Protein AF-A0AAD5FVJ9-F1 (afdb_monomer_lite)

InterPro domains:
  IPR004274 FCP1 homology domain [PF03031] (1-125)
  IPR004274 FCP1 homology domain [PS50969] (1-119)
  IPR004274 FCP1 homology domain [SM00577] (1-107)
  IPR011948 Dullard phosphatase domain, eukaryotic [TIGR02251] (1-127)
  IPR023214 HAD superfamily [G3DSA:3.40.50.1000] (1-135)
  IPR036412 HAD-like superfamily [SSF56784] (2-129)
  IPR050365 Mitochondrial import inner membrane translocase subunit TIM50 [PTHR12210] (1-129)

Foldseek 3Di:
DDDDDDAPCLQVLLVLCLVQDQAAAAELADCVPVVVVCVVRCPPPSHPYYHYNVCFDCDPNDGENPPVVVPDDLQLAADEDQDCRNHVVPNLRYDHFHDDDDDNPDCRSVVCSVVVVQSSPDPGSSVSVVVVPDD

pLDDT: mean 95.4, std 6.21, range [56.38, 98.75]

Structure (mmCIF, N/CA/C/O backbone):
data_AF-A0AAD5FVJ9-F1
#
_entry.id   AF-A0AAD5FVJ9-F1
#
loop_
_atom_site.group_PDB
_atom_site.id
_atom_site.type_symbol
_atom_site.label_atom_id
_atom_site.label_alt_id
_atom_site.label_comp_id
_atom_site.label_asym_id
_atom_site.label_entity_id
_atom_site.label_seq_id
_atom_site.pdbx_PDB_ins_code
_atom_site.Cartn_x
_atom_site.Cartn_y
_atom_site.Cartn_z
_atom_site.occupancy
_atom_site.B_iso_or_equiv
_atom_site.auth_seq_id
_atom_site.auth_comp_id
_atom_site.auth_asym_id
_atom_site.auth_atom_id
_atom_site.pdbx_PDB_model_num
ATOM 1 N N . GLN A 1 1 ? 17.032 -9.750 -19.272 1.00 56.38 1 GLN A N 1
ATOM 2 C CA . GLN A 1 1 ? 17.085 -10.275 -17.894 1.00 56.38 1 GLN A CA 1
ATOM 3 C C . GLN A 1 1 ? 16.809 -9.099 -16.970 1.00 56.38 1 GLN A C 1
ATOM 5 O O . GLN A 1 1 ? 17.408 -8.054 -17.184 1.00 56.38 1 GLN A O 1
ATOM 10 N N . VAL A 1 2 ? 15.832 -9.211 -16.072 1.00 65.88 2 VAL A N 1
ATOM 11 C CA . VAL A 1 2 ? 15.501 -8.157 -15.100 1.00 65.88 2 VAL A CA 1
ATOM 12 C C . VAL A 1 2 ? 16.187 -8.527 -13.792 1.00 65.88 2 VAL A C 1
ATOM 14 O O . VAL A 1 2 ? 16.085 -9.675 -13.366 1.00 65.88 2 VAL A O 1
ATOM 17 N N . TYR A 1 3 ? 16.892 -7.577 -13.186 1.00 79.62 3 TYR A N 1
ATOM 18 C CA . TYR A 1 3 ? 17.449 -7.724 -11.846 1.00 79.62 3 TYR A CA 1
ATOM 19 C C . TYR A 1 3 ? 16.514 -7.024 -10.866 1.00 79.62 3 TYR A C 1
ATOM 21 O O . TYR A 1 3 ? 16.132 -5.878 -11.095 1.00 79.62 3 TYR A O 1
ATOM 29 N N . VAL A 1 4 ? 16.118 -7.730 -9.811 1.00 86.62 4 VAL A N 1
ATOM 30 C CA . VAL A 1 4 ? 15.231 -7.214 -8.765 1.00 86.62 4 VAL A CA 1
ATOM 31 C C . VAL A 1 4 ? 15.975 -7.308 -7.448 1.00 86.62 4 VAL A C 1
ATOM 33 O O . VAL A 1 4 ? 16.473 -8.377 -7.098 1.00 86.62 4 VAL A O 1
ATOM 36 N N . LEU A 1 5 ? 16.046 -6.191 -6.730 1.00 92.38 5 LEU A N 1
ATOM 37 C CA . LEU A 1 5 ? 16.544 -6.155 -5.364 1.00 92.38 5 LEU A CA 1
ATOM 38 C C . LEU A 1 5 ? 15.352 -6.138 -4.407 1.00 92.38 5 LEU A C 1
ATOM 40 O O . LEU A 1 5 ? 14.342 -5.482 -4.665 1.00 92.38 5 LEU A O 1
ATOM 44 N N . LYS A 1 6 ? 15.465 -6.883 -3.308 1.00 94.75 6 LYS A N 1
ATOM 45 C CA . LYS A 1 6 ? 14.484 -6.863 -2.223 1.00 94.75 6 LYS A CA 1
ATOM 46 C C . LYS A 1 6 ? 14.911 -5.803 -1.220 1.00 94.75 6 LYS A C 1
ATOM 48 O O . LYS A 1 6 ? 16.050 -5.847 -0.760 1.00 94.75 6 LYS A O 1
ATOM 53 N N . ARG A 1 7 ? 14.000 -4.895 -0.866 1.00 97.69 7 ARG A N 1
ATOM 54 C CA . ARG A 1 7 ? 14.217 -3.972 0.252 1.00 97.69 7 ARG A CA 1
ATOM 55 C C . ARG A 1 7 ? 14.475 -4.790 1.524 1.00 97.69 7 ARG A C 1
ATOM 57 O O . ARG A 1 7 ? 13.774 -5.794 1.717 1.00 97.69 7 ARG A O 1
ATOM 64 N N . PRO A 1 8 ? 15.452 -4.418 2.368 1.00 98.19 8 PRO A N 1
ATOM 65 C CA . PRO A 1 8 ? 15.684 -5.120 3.621 1.00 98.19 8 PRO A CA 1
ATOM 66 C C . PRO A 1 8 ? 14.390 -5.270 4.432 1.00 98.19 8 PRO A C 1
ATOM 68 O O . PRO A 1 8 ? 13.496 -4.426 4.389 1.00 98.19 8 PRO A O 1
ATOM 71 N N . HIS A 1 9 ? 14.273 -6.396 5.136 1.00 97.44 9 HIS A N 1
ATOM 72 C CA . HIS A 1 9 ? 13.134 -6.737 5.999 1.00 97.44 9 HIS A CA 1
ATOM 73 C C . HIS A 1 9 ? 11.773 -6.941 5.312 1.00 97.44 9 HIS A C 1
ATOM 75 O O . HIS A 1 9 ? 10.790 -7.203 6.004 1.00 97.44 9 HIS A O 1
ATOM 81 N N . VAL A 1 10 ? 11.690 -6.909 3.975 1.00 97.12 10 VAL A N 1
ATOM 82 C CA . VAL A 1 10 ? 10.407 -7.046 3.260 1.00 97.12 10 VAL A CA 1
ATOM 83 C C . VAL A 1 10 ? 9.666 -8.354 3.560 1.00 97.12 10 VAL A C 1
ATOM 85 O O . VAL A 1 10 ? 8.445 -8.342 3.661 1.00 97.12 10 VAL A O 1
ATOM 88 N N . ASP A 1 11 ? 10.378 -9.465 3.761 1.00 95.88 11 ASP A N 1
ATOM 89 C CA . ASP A 1 11 ? 9.751 -10.761 4.062 1.00 95.88 11 ASP A CA 1
ATOM 90 C C . ASP A 1 11 ? 9.064 -10.754 5.430 1.00 95.88 11 ASP A C 1
ATOM 92 O O . ASP A 1 11 ? 7.899 -11.130 5.553 1.00 95.88 11 ASP A O 1
ATOM 96 N N . GLN A 1 12 ? 9.774 -10.258 6.447 1.00 96.44 12 GLN A N 1
ATOM 97 C CA . GLN A 1 12 ? 9.235 -10.085 7.794 1.00 96.44 12 GLN A CA 1
ATOM 98 C C . GLN A 1 12 ? 8.065 -9.098 7.789 1.00 96.44 12 GLN A C 1
ATOM 100 O O . GLN A 1 12 ? 7.044 -9.349 8.428 1.00 96.44 12 GLN A O 1
ATOM 105 N N . PHE A 1 13 ? 8.201 -7.995 7.047 1.00 97.88 13 PHE A N 1
ATOM 106 C CA . PHE A 1 13 ? 7.151 -6.997 6.907 1.00 97.88 13 PHE A CA 1
ATOM 107 C C . PHE A 1 13 ? 5.882 -7.608 6.307 1.00 97.88 13 PHE A C 1
ATOM 109 O O . PHE A 1 13 ? 4.819 -7.525 6.913 1.00 97.88 13 PHE A O 1
ATOM 116 N N . LEU A 1 14 ? 5.987 -8.282 5.158 1.00 97.69 14 LEU A N 1
ATOM 117 C CA . LEU A 1 14 ? 4.837 -8.894 4.491 1.00 97.69 14 LEU A CA 1
ATOM 118 C C . LEU A 1 14 ? 4.176 -9.971 5.349 1.00 97.69 14 LEU A C 1
ATOM 120 O O . LEU A 1 14 ? 2.951 -9.982 5.451 1.00 97.69 14 LEU A O 1
ATOM 124 N N . GLN A 1 15 ? 4.959 -10.837 5.998 1.00 96.38 15 GLN A N 1
ATOM 125 C CA . GLN A 1 15 ? 4.409 -11.852 6.893 1.00 96.38 15 GLN A CA 1
ATOM 126 C C . GLN A 1 15 ? 3.569 -11.209 8.001 1.00 96.38 15 GLN A C 1
ATOM 128 O O . GLN A 1 15 ? 2.419 -11.595 8.201 1.00 96.38 15 GLN A O 1
ATOM 133 N N . ARG A 1 16 ? 4.112 -10.185 8.670 1.00 97.69 16 ARG A N 1
ATOM 134 C CA . ARG A 1 16 ? 3.418 -9.496 9.759 1.00 97.69 16 ARG A CA 1
ATOM 135 C C . ARG A 1 16 ? 2.172 -8.758 9.266 1.00 97.69 16 ARG A C 1
ATOM 137 O O . ARG A 1 16 ? 1.120 -8.843 9.891 1.00 97.69 16 ARG A O 1
ATOM 144 N N . MET A 1 17 ? 2.254 -8.094 8.114 1.00 98.19 17 MET A N 1
ATOM 145 C CA . MET A 1 17 ? 1.108 -7.426 7.489 1.00 98.19 17 MET A CA 1
ATOM 146 C C . MET A 1 17 ? -0.012 -8.411 7.127 1.00 98.19 17 MET A C 1
ATOM 148 O O . MET A 1 17 ? -1.183 -8.108 7.349 1.00 98.19 17 MET A O 1
ATOM 152 N N . GLY A 1 18 ? 0.329 -9.606 6.636 1.00 97.56 18 GLY A N 1
ATOM 153 C CA . GLY A 1 18 ? -0.637 -10.650 6.284 1.00 97.56 18 GLY A CA 1
ATOM 154 C C . GLY A 1 18 ? -1.408 -11.239 7.469 1.00 97.56 18 GLY A C 1
ATOM 155 O O . GLY A 1 18 ? -2.497 -11.777 7.277 1.00 97.56 18 GLY A O 1
ATOM 156 N N . GLU A 1 19 ? -0.880 -11.121 8.689 1.00 97.25 19 GLU A N 1
ATOM 157 C CA . GLU A 1 19 ? -1.574 -11.524 9.921 1.00 97.25 19 GLU A CA 1
ATOM 158 C C . GLU A 1 19 ? -2.625 -10.497 10.366 1.00 97.25 19 GLU A C 1
ATOM 160 O O . GLU A 1 19 ? -3.594 -10.857 11.033 1.00 97.25 19 GLU A O 1
ATOM 165 N N . MET A 1 20 ? -2.428 -9.224 10.013 1.00 97.88 20 MET A N 1
ATOM 166 C CA . MET A 1 20 ? -3.208 -8.098 10.535 1.00 97.88 20 MET A CA 1
ATOM 167 C C . MET A 1 20 ? -4.196 -7.519 9.519 1.00 97.88 20 MET A C 1
ATOM 169 O O . MET A 1 20 ? -5.228 -6.974 9.908 1.00 97.88 20 MET A O 1
ATOM 173 N N . PHE A 1 21 ? -3.897 -7.625 8.222 1.00 98.44 21 PHE A N 1
ATOM 174 C CA . PHE A 1 21 ? -4.626 -6.926 7.167 1.00 98.44 21 PHE A CA 1
ATOM 175 C C . PHE A 1 21 ? -5.021 -7.837 6.005 1.00 98.44 21 PHE A C 1
ATOM 177 O O . PHE A 1 21 ? -4.326 -8.786 5.638 1.00 98.44 21 PHE A O 1
ATOM 184 N N . GLU A 1 22 ? -6.108 -7.465 5.328 1.00 98.12 22 GLU A N 1
ATOM 185 C CA . GLU A 1 22 ? -6.351 -7.888 3.950 1.00 98.12 22 GLU A CA 1
ATOM 186 C C . GLU A 1 22 ? -5.361 -7.160 3.024 1.00 98.12 22 GLU A C 1
ATOM 188 O O . GLU A 1 22 ? -5.600 -6.033 2.592 1.00 98.12 22 GLU A O 1
ATOM 193 N N . CYS A 1 23 ? -4.221 -7.787 2.730 1.00 98.38 23 CYS A N 1
ATOM 194 C CA . CYS A 1 23 ? -3.190 -7.169 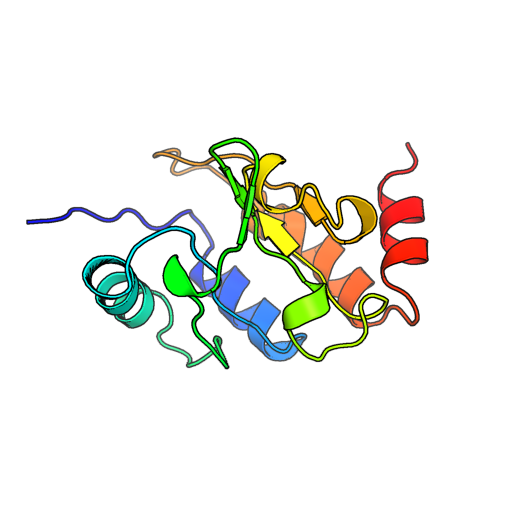1.899 1.00 98.38 23 CYS A CA 1
ATOM 195 C C . CYS A 1 23 ? -3.541 -7.240 0.405 1.00 98.38 23 CYS A C 1
ATOM 197 O O . CYS A 1 23 ? -3.817 -8.315 -0.134 1.00 98.38 23 CYS A O 1
ATOM 199 N N . VAL A 1 24 ? -3.457 -6.102 -0.289 1.00 98.50 24 VAL A N 1
ATOM 200 C CA . VAL A 1 24 ? -3.634 -5.992 -1.744 1.00 98.50 24 VAL A CA 1
ATOM 201 C C . VAL A 1 24 ? -2.379 -5.381 -2.351 1.00 98.50 24 VAL A C 1
ATOM 203 O O . VAL A 1 24 ? -1.973 -4.280 -1.979 1.00 98.50 24 VAL A O 1
ATOM 206 N N . LEU A 1 25 ? -1.774 -6.072 -3.316 1.00 98.38 25 LEU A N 1
ATOM 207 C CA . LEU A 1 25 ? -0.723 -5.471 -4.127 1.00 98.38 25 LEU A CA 1
ATOM 208 C C . LEU A 1 25 ? -1.381 -4.540 -5.141 1.00 98.38 25 LEU A C 1
ATOM 210 O O . LEU A 1 25 ? -2.148 -5.005 -5.978 1.00 98.38 25 LEU A O 1
ATOM 214 N N . PHE A 1 26 ? -1.042 -3.254 -5.125 1.00 98.50 26 PHE A N 1
ATOM 215 C CA . PHE A 1 26 ? -1.518 -2.303 -6.127 1.00 98.50 26 PHE A CA 1
ATOM 216 C C . PHE A 1 26 ? -0.330 -1.566 -6.744 1.00 98.50 26 PHE A C 1
ATOM 218 O O . PHE A 1 26 ? 0.338 -0.789 -6.068 1.00 98.50 26 PHE A O 1
ATOM 225 N N . THR A 1 27 ? -0.046 -1.789 -8.028 1.00 97.81 27 THR A N 1
ATOM 226 C CA . THR A 1 27 ? 1.079 -1.173 -8.749 1.00 97.81 27 THR A CA 1
ATOM 227 C C . THR A 1 27 ? 0.631 -0.474 -10.033 1.00 97.81 27 THR A C 1
ATOM 229 O O . THR A 1 27 ? -0.227 -0.971 -10.749 1.00 97.81 27 THR A O 1
ATOM 232 N N . ALA A 1 28 ? 1.262 0.655 -10.377 1.00 96.69 28 ALA A N 1
ATOM 233 C CA . ALA A 1 28 ? 1.076 1.326 -11.673 1.00 96.69 28 ALA A CA 1
ATOM 234 C C . ALA A 1 28 ? 1.865 0.648 -12.819 1.00 96.69 28 ALA A C 1
ATOM 236 O O . ALA A 1 28 ? 1.920 1.142 -13.953 1.00 96.69 28 ALA A O 1
ATOM 237 N N . SER A 1 29 ? 2.529 -0.474 -12.536 1.00 95.81 29 SER A N 1
ATOM 238 C CA . SER A 1 29 ? 3.213 -1.303 -13.530 1.00 95.81 29 SER A CA 1
ATOM 239 C C . SER A 1 29 ? 2.249 -2.269 -14.218 1.00 95.81 29 SER A C 1
ATOM 241 O O . SER A 1 29 ? 1.160 -2.547 -13.727 1.00 95.81 29 SER A O 1
ATOM 243 N N . LEU A 1 30 ? 2.659 -2.782 -15.378 1.00 95.56 30 LEU A N 1
ATOM 244 C CA . LEU A 1 30 ? 1.897 -3.790 -16.116 1.00 95.56 30 LEU A CA 1
ATOM 245 C C . LEU A 1 30 ? 2.047 -5.168 -15.456 1.00 95.56 30 LEU A C 1
ATOM 247 O O . LEU A 1 30 ? 3.157 -5.531 -15.053 1.00 95.56 30 LEU A O 1
ATOM 251 N N . ALA A 1 31 ? 0.973 -5.963 -15.461 1.00 94.62 31 ALA A N 1
ATOM 252 C CA . ALA A 1 31 ? 0.941 -7.322 -14.906 1.00 94.62 31 ALA A CA 1
ATOM 253 C C . ALA A 1 31 ? 2.106 -8.198 -15.397 1.00 94.62 31 ALA A C 1
ATOM 255 O O . ALA A 1 31 ? 2.827 -8.786 -14.601 1.00 94.62 31 ALA A O 1
ATOM 256 N N . LYS A 1 32 ? 2.404 -8.154 -16.706 1.00 92.44 32 LYS A N 1
ATOM 257 C CA . LYS A 1 32 ? 3.493 -8.924 -17.345 1.00 92.44 32 LYS A CA 1
ATOM 258 C C . LYS A 1 32 ? 4.877 -8.763 -16.698 1.00 92.44 32 LYS A C 1
ATOM 260 O O . LYS A 1 32 ? 5.745 -9.602 -16.906 1.00 92.44 32 LYS A O 1
ATOM 265 N N . TYR A 1 33 ? 5.107 -7.642 -16.015 1.00 90.19 33 TYR A N 1
ATOM 266 C CA . TYR A 1 33 ? 6.337 -7.373 -15.278 1.00 90.19 33 TYR A CA 1
ATOM 267 C C . TYR A 1 33 ? 6.159 -7.649 -13.786 1.00 90.19 33 TYR A C 1
ATOM 269 O O . TYR A 1 33 ? 7.035 -8.241 -13.169 1.00 90.19 33 TYR A O 1
ATOM 277 N N . ALA A 1 34 ? 5.041 -7.203 -13.213 1.00 92.38 34 ALA A N 1
ATOM 278 C CA . ALA A 1 34 ? 4.818 -7.254 -11.778 1.00 92.38 34 ALA A CA 1
ATOM 279 C C . ALA A 1 34 ? 4.528 -8.672 -11.266 1.00 92.38 34 ALA A C 1
ATOM 281 O O . ALA A 1 34 ? 5.057 -9.027 -10.222 1.00 92.38 34 ALA A O 1
ATOM 282 N N . ASP A 1 35 ? 3.776 -9.495 -12.004 1.00 92.31 35 ASP A N 1
ATOM 283 C CA . ASP A 1 35 ? 3.402 -10.845 -11.560 1.00 92.31 35 ASP A CA 1
ATOM 284 C C . ASP A 1 35 ? 4.613 -11.727 -11.225 1.00 92.31 35 ASP A C 1
ATOM 286 O O . ASP A 1 35 ? 4.687 -12.192 -10.087 1.00 92.31 35 ASP A O 1
ATOM 290 N N . PRO A 1 36 ? 5.621 -11.888 -12.112 1.00 92.19 36 PRO A N 1
ATOM 291 C CA . PRO A 1 36 ? 6.802 -12.686 -11.782 1.00 92.19 36 PRO A CA 1
ATOM 292 C C . PRO A 1 36 ? 7.572 -12.157 -10.567 1.00 92.19 36 PRO A C 1
ATOM 294 O O . PRO A 1 36 ? 8.160 -12.931 -9.818 1.00 92.19 36 PRO A O 1
ATOM 297 N N . VAL A 1 37 ? 7.591 -10.836 -10.366 1.00 92.88 37 VAL A N 1
ATOM 298 C CA . VAL A 1 37 ? 8.258 -10.218 -9.213 1.00 92.88 37 VAL A CA 1
ATOM 299 C C . VAL A 1 37 ? 7.494 -10.526 -7.932 1.00 92.88 37 VAL A C 1
ATOM 301 O O . VAL A 1 37 ? 8.100 -10.886 -6.925 1.00 92.88 37 VAL A O 1
ATOM 304 N N . THR A 1 38 ? 6.168 -10.420 -7.969 1.00 92.56 38 THR A N 1
ATOM 305 C CA . THR A 1 38 ? 5.305 -10.743 -6.836 1.00 92.56 38 THR A CA 1
ATOM 306 C C . THR A 1 38 ? 5.365 -12.220 -6.484 1.00 92.56 38 THR A C 1
ATOM 308 O O . THR A 1 38 ? 5.433 -12.528 -5.303 1.00 92.56 38 THR A O 1
ATOM 311 N N . ASP A 1 39 ? 5.419 -13.124 -7.462 1.00 92.12 39 ASP A N 1
ATOM 312 C CA . ASP A 1 39 ? 5.542 -14.568 -7.214 1.00 92.12 39 ASP A CA 1
ATOM 313 C C . ASP A 1 39 ? 6.862 -14.933 -6.518 1.00 92.12 39 ASP A C 1
ATOM 315 O O . ASP A 1 39 ? 6.919 -15.875 -5.731 1.00 92.12 39 ASP A O 1
ATOM 319 N N . LEU A 1 40 ? 7.935 -14.181 -6.784 1.00 91.06 40 LEU A N 1
ATOM 320 C CA . LEU A 1 40 ? 9.218 -14.342 -6.095 1.00 91.06 40 LEU A CA 1
ATOM 321 C C . LEU A 1 40 ? 9.219 -13.697 -4.702 1.00 91.06 40 LEU A C 1
ATOM 323 O O . LEU A 1 40 ? 9.918 -14.175 -3.807 1.00 91.06 40 LEU A O 1
ATOM 327 N N . LEU A 1 41 ? 8.458 -12.620 -4.519 1.00 92.44 41 LEU A N 1
ATOM 328 C CA . LEU A 1 41 ? 8.393 -11.867 -3.271 1.00 92.44 41 LEU A CA 1
ATOM 329 C C . LEU A 1 41 ? 7.451 -12.508 -2.241 1.00 92.44 41 LEU A C 1
ATOM 331 O O . LEU A 1 41 ? 7.839 -12.697 -1.094 1.00 92.44 41 LEU A O 1
ATOM 335 N N . ASP A 1 42 ? 6.226 -12.836 -2.641 1.00 93.38 42 ASP A N 1
ATOM 336 C CA . ASP A 1 42 ? 5.157 -13.300 -1.758 1.00 93.38 42 ASP A CA 1
ATOM 337 C C . ASP A 1 42 ? 5.106 -14.830 -1.680 1.00 93.38 42 ASP A C 1
ATOM 339 O O . ASP A 1 42 ? 4.227 -15.487 -2.238 1.00 93.38 42 ASP A O 1
ATOM 343 N N . GLN A 1 43 ? 6.067 -15.407 -0.959 1.00 88.00 43 GLN A N 1
ATOM 344 C CA . GLN A 1 43 ? 6.142 -16.859 -0.754 1.00 88.00 43 GLN A CA 1
ATOM 345 C C . GLN A 1 43 ? 5.089 -17.396 0.230 1.00 88.00 43 GLN A C 1
ATOM 347 O O . GLN A 1 43 ? 4.869 -18.604 0.300 1.00 88.00 43 GLN A O 1
ATOM 352 N N . CYS A 1 44 ? 4.438 -16.513 0.993 1.00 88.94 44 CYS A N 1
ATOM 353 C CA . CYS A 1 44 ? 3.491 -16.883 2.047 1.00 88.94 44 CYS A CA 1
ATOM 354 C C . CYS A 1 44 ? 2.022 -16.667 1.647 1.00 88.94 44 CYS A C 1
ATOM 356 O O . CYS A 1 44 ? 1.130 -16.968 2.440 1.00 88.94 44 CYS A O 1
ATOM 358 N N . GLY A 1 45 ? 1.752 -16.165 0.437 1.00 93.94 45 GLY A N 1
ATOM 359 C CA . GLY A 1 45 ? 0.392 -15.898 -0.038 1.00 93.94 45 GLY A CA 1
ATOM 360 C C . GLY A 1 45 ? -0.302 -14.774 0.735 1.00 93.94 45 GLY A C 1
ATOM 361 O O . GLY A 1 45 ? -1.499 -14.861 1.021 1.00 93.94 45 GLY A O 1
ATOM 362 N N . VAL A 1 46 ? 0.458 -13.744 1.106 1.00 97.19 46 VAL A N 1
ATOM 363 C CA . VAL A 1 46 ? 0.006 -12.559 1.842 1.00 97.19 46 VAL A CA 1
ATOM 364 C C . VAL A 1 46 ? -0.993 -11.750 1.015 1.00 97.19 46 VAL A C 1
ATOM 366 O O . VAL A 1 46 ? -2.019 -11.311 1.541 1.00 97.19 46 VAL A O 1
ATOM 369 N N . PHE A 1 47 ? -0.733 -11.550 -0.280 1.00 97.94 47 PHE A N 1
ATOM 370 C CA . PHE A 1 47 ? -1.591 -10.724 -1.125 1.00 97.94 47 PHE A CA 1
ATOM 371 C C . PHE A 1 47 ? -2.866 -11.466 -1.544 1.00 97.94 47 PHE A C 1
ATOM 373 O O . PHE A 1 47 ? -2.831 -12.450 -2.282 1.00 97.94 47 PHE A O 1
ATOM 380 N N . ARG A 1 48 ? -4.026 -10.942 -1.133 1.00 97.12 48 ARG A N 1
ATOM 381 C CA . ARG A 1 48 ? -5.359 -11.470 -1.483 1.00 97.12 48 ARG A CA 1
ATOM 382 C C . ARG A 1 48 ? -5.801 -11.097 -2.891 1.00 97.12 48 ARG A C 1
ATOM 384 O O . ARG A 1 48 ? -6.584 -11.819 -3.504 1.00 97.12 48 ARG A O 1
ATOM 391 N N . ALA A 1 49 ? -5.302 -9.975 -3.395 1.00 97.44 49 ALA A N 1
ATOM 392 C CA . ALA A 1 49 ? -5.544 -9.504 -4.746 1.00 97.44 49 ALA A CA 1
ATOM 393 C C . ALA A 1 49 ? -4.319 -8.754 -5.277 1.00 97.44 49 ALA A C 1
ATOM 395 O O . ALA A 1 49 ? -3.516 -8.210 -4.512 1.00 97.44 49 ALA A O 1
ATOM 396 N N . ARG A 1 50 ? -4.203 -8.718 -6.606 1.00 97.88 50 ARG A N 1
ATOM 397 C CA . ARG A 1 50 ? -3.187 -7.958 -7.336 1.00 97.88 50 ARG A CA 1
ATOM 398 C C . ARG A 1 50 ? -3.887 -7.025 -8.317 1.00 97.88 50 ARG A C 1
ATOM 400 O O . ARG A 1 50 ? -4.689 -7.470 -9.134 1.00 97.88 50 ARG A O 1
ATOM 407 N N . LEU A 1 51 ? -3.595 -5.738 -8.206 1.00 98.31 51 LEU A N 1
ATOM 408 C CA . LEU A 1 51 ? -4.118 -4.662 -9.033 1.00 98.31 51 LEU A CA 1
ATOM 409 C C . LEU A 1 51 ? -2.949 -4.008 -9.764 1.00 98.31 51 LEU A C 1
ATOM 411 O O . LEU A 1 51 ? -1.915 -3.688 -9.170 1.00 98.31 51 LEU A O 1
ATOM 415 N N . PHE A 1 52 ? -3.118 -3.816 -11.064 1.00 98.00 52 PHE A N 1
ATOM 416 C CA . PHE A 1 52 ? -2.067 -3.329 -11.953 1.00 98.00 52 PHE A CA 1
ATOM 417 C C . PHE A 1 52 ? -2.459 -1.978 -12.548 1.00 98.00 52 PHE A C 1
ATOM 419 O O . PHE A 1 52 ? -3.456 -1.371 -12.154 1.00 98.00 52 PHE A O 1
ATOM 426 N N . ARG A 1 53 ? -1.674 -1.500 -13.515 1.00 97.50 53 ARG A N 1
ATOM 427 C CA . ARG A 1 53 ? -1.898 -0.221 -14.200 1.00 97.50 53 ARG A CA 1
ATOM 428 C C . ARG A 1 53 ? -3.332 -0.031 -14.685 1.00 97.50 53 ARG A C 1
ATOM 430 O O . ARG A 1 53 ? -3.850 1.076 -14.608 1.00 97.50 53 ARG A O 1
ATOM 437 N N . GLU A 1 54 ? -3.948 -1.084 -15.203 1.00 96.25 54 GLU A N 1
ATOM 438 C CA . GLU A 1 54 ? -5.305 -1.067 -15.747 1.00 96.25 54 GLU A CA 1
ATOM 439 C C . GLU A 1 54 ? -6.362 -0.776 -14.668 1.00 96.25 54 GLU A C 1
ATOM 441 O O . GLU A 1 54 ? -7.451 -0.311 -14.990 1.00 96.25 54 GLU A O 1
ATOM 446 N N . SER A 1 55 ? -6.033 -1.011 -13.394 1.00 97.94 55 SER A N 1
ATOM 447 C CA . SER A 1 55 ? -6.861 -0.669 -12.234 1.00 97.94 55 SER A CA 1
ATOM 448 C C . SER A 1 55 ? -6.661 0.775 -11.755 1.00 97.94 55 SER A C 1
ATOM 450 O O . SER A 1 55 ? -7.422 1.242 -10.911 1.00 97.94 55 SER A O 1
ATOM 452 N N . CYS A 1 56 ? -5.640 1.490 -12.239 1.00 97.88 56 CYS A N 1
ATOM 453 C CA . CYS A 1 56 ? -5.413 2.890 -11.887 1.00 97.88 56 CYS A CA 1
ATOM 454 C C . CYS A 1 56 ? -6.325 3.829 -12.690 1.00 97.88 56 CYS A C 1
ATOM 456 O O . CYS A 1 56 ? -6.598 3.612 -13.870 1.00 97.88 56 CYS A O 1
ATOM 458 N N . VAL A 1 57 ? -6.696 4.954 -12.082 1.00 97.94 57 VAL A N 1
ATOM 459 C CA . VAL A 1 57 ? -7.328 6.082 -12.770 1.00 97.94 57 VAL A CA 1
ATOM 460 C C . VAL A 1 57 ? -6.234 6.971 -13.354 1.00 97.94 57 VAL A C 1
ATOM 462 O O . VAL A 1 57 ? -5.355 7.440 -12.632 1.00 97.94 57 VAL A O 1
ATOM 465 N N . PHE A 1 58 ? -6.269 7.226 -14.662 1.00 97.06 58 PHE A N 1
ATOM 466 C CA . PHE A 1 58 ? -5.335 8.162 -15.288 1.00 97.06 58 PHE A CA 1
ATOM 467 C C . PHE A 1 58 ? -5.832 9.602 -15.106 1.00 97.06 58 PHE A C 1
ATOM 469 O O . PHE A 1 58 ? -6.800 10.019 -15.741 1.00 97.06 58 PHE A O 1
ATOM 476 N N . HIS A 1 59 ? -5.178 10.360 -14.225 1.00 95.88 59 HIS A N 1
ATOM 477 C CA . HIS A 1 59 ? -5.596 11.700 -13.813 1.00 95.88 59 HIS A CA 1
ATOM 478 C C . HIS A 1 59 ? -4.417 12.678 -13.875 1.00 95.88 59 HIS A C 1
ATOM 480 O O . HIS A 1 59 ? -3.373 12.441 -13.273 1.00 95.88 59 HIS A O 1
ATOM 486 N N . HIS A 1 60 ? -4.567 13.763 -14.644 1.00 94.19 60 HIS A N 1
ATOM 487 C CA . HIS A 1 60 ? -3.534 14.791 -14.868 1.00 94.19 60 HIS A CA 1
ATOM 488 C C . HIS A 1 60 ? -2.130 14.245 -15.201 1.00 94.19 60 HIS A C 1
ATOM 490 O O . HIS A 1 60 ? -1.121 14.785 -14.762 1.00 94.19 60 HIS A O 1
ATOM 496 N N . GLY A 1 61 ? -2.055 13.180 -16.004 1.00 94.25 61 GLY A N 1
ATOM 497 C CA . GLY A 1 61 ? -0.780 12.577 -16.408 1.00 94.25 61 GLY A CA 1
ATOM 498 C C . GLY A 1 61 ? -0.203 11.562 -15.415 1.00 94.25 61 GLY A C 1
ATOM 499 O O . GLY A 1 61 ? 0.827 10.959 -15.711 1.00 94.25 61 GLY A O 1
ATOM 500 N N . CYS A 1 62 ? -0.869 11.329 -14.283 1.00 94.81 62 CYS A N 1
ATOM 501 C CA . CYS A 1 62 ? -0.467 10.377 -13.253 1.00 94.81 62 CYS A CA 1
ATOM 502 C C . CYS A 1 62 ? -1.415 9.172 -13.207 1.00 94.81 62 CYS A C 1
ATOM 504 O O . CYS A 1 62 ? -2.606 9.281 -13.499 1.00 94.81 62 CYS A O 1
ATOM 506 N N . TYR A 1 63 ? -0.887 8.018 -12.801 1.00 97.88 63 TYR A N 1
ATOM 507 C CA . TYR A 1 63 ? -1.695 6.848 -12.462 1.00 97.88 63 TYR A CA 1
ATOM 508 C C . TYR A 1 63 ? -2.055 6.913 -10.978 1.00 97.88 63 TYR A C 1
ATOM 510 O O . TYR A 1 63 ? -1.198 6.699 -10.123 1.00 97.88 63 TYR A O 1
ATOM 518 N N . VAL A 1 64 ? -3.314 7.225 -10.687 1.00 98.44 64 VAL A N 1
ATOM 519 C CA . VAL A 1 64 ? -3.846 7.357 -9.329 1.00 98.44 64 VAL A CA 1
ATOM 520 C C . VAL A 1 64 ? -4.533 6.057 -8.920 1.00 98.44 64 VAL A C 1
ATOM 522 O O . VAL A 1 64 ? -5.272 5.445 -9.693 1.00 98.44 64 VAL A O 1
ATOM 525 N N . LYS A 1 65 ? -4.290 5.628 -7.687 1.00 98.69 65 LYS A N 1
ATOM 526 C CA . LYS A 1 65 ? -4.886 4.457 -7.047 1.00 98.69 65 LYS A CA 1
ATOM 527 C C . LYS A 1 65 ? -6.094 4.922 -6.242 1.00 98.69 65 LYS A C 1
ATOM 529 O O . LYS A 1 65 ? -5.991 5.228 -5.058 1.00 98.69 65 LYS A O 1
ATOM 534 N N . ASP A 1 66 ? -7.233 5.040 -6.915 1.00 98.38 66 ASP A N 1
ATOM 535 C CA . ASP A 1 66 ? -8.476 5.468 -6.276 1.00 98.38 66 ASP A CA 1
ATOM 536 C C . ASP A 1 66 ? -9.010 4.368 -5.343 1.00 98.38 66 ASP A C 1
ATOM 538 O O . ASP A 1 66 ? -9.541 3.350 -5.791 1.00 98.38 66 ASP A O 1
ATOM 542 N N . LEU A 1 67 ? -8.861 4.578 -4.033 1.00 98.50 67 LEU A N 1
ATOM 543 C CA . LEU A 1 67 ? -9.249 3.612 -3.006 1.00 98.50 67 LEU A CA 1
ATOM 544 C C . LEU A 1 67 ? -10.767 3.410 -2.929 1.00 98.50 67 LEU A C 1
ATOM 546 O O . LEU A 1 67 ? -11.218 2.352 -2.490 1.00 98.50 67 LEU A O 1
ATOM 550 N N . SER A 1 68 ? -11.568 4.374 -3.398 1.00 98.06 68 SER A N 1
ATOM 551 C CA . SER A 1 68 ? -13.033 4.264 -3.393 1.00 98.06 68 SER A CA 1
ATOM 552 C C . SER A 1 68 ? -13.543 3.144 -4.309 1.00 98.06 68 SER A C 1
ATOM 554 O O . SER A 1 68 ? -14.622 2.594 -4.086 1.00 98.06 68 SER A O 1
ATOM 556 N N . LEU A 1 69 ? -12.732 2.741 -5.294 1.00 97.75 69 LEU A N 1
ATOM 557 C CA . LEU A 1 69 ? -13.048 1.678 -6.247 1.00 97.75 69 LEU A CA 1
ATOM 558 C C . LEU A 1 69 ? -12.763 0.268 -5.706 1.00 97.75 69 LEU A C 1
ATOM 560 O O . LEU A 1 69 ? -13.098 -0.716 -6.362 1.00 97.75 69 LEU A O 1
ATOM 564 N N . LEU A 1 70 ? -12.172 0.145 -4.512 1.00 97.44 70 LEU A N 1
ATOM 565 C CA . LEU A 1 70 ? -11.823 -1.150 -3.914 1.00 97.44 70 LEU A CA 1
ATOM 566 C C . LEU A 1 70 ? -13.030 -1.890 -3.317 1.00 97.44 70 LEU A C 1
ATOM 568 O O . LEU A 1 70 ? -12.922 -3.065 -2.968 1.00 97.44 70 LEU A O 1
ATOM 572 N N . GLY A 1 71 ? -14.175 -1.218 -3.157 1.00 97.31 71 GLY A N 1
ATOM 573 C CA . GLY A 1 71 ? -15.337 -1.807 -2.485 1.00 97.31 71 GLY A CA 1
ATOM 574 C C . GLY A 1 71 ? -15.053 -2.143 -1.016 1.00 97.31 71 GLY A C 1
ATOM 575 O O . GLY A 1 71 ? -15.518 -3.163 -0.501 1.00 97.31 71 GLY A O 1
ATOM 576 N N . ARG A 1 72 ? -14.239 -1.316 -0.353 1.00 98.12 72 ARG A N 1
ATOM 577 C CA . ARG A 1 72 ? -13.917 -1.380 1.078 1.00 98.12 72 ARG A CA 1
ATOM 578 C C . ARG A 1 72 ? -14.268 -0.049 1.729 1.00 98.12 72 ARG A C 1
ATOM 580 O O . ARG A 1 72 ? -14.299 0.984 1.064 1.00 98.12 72 ARG A O 1
ATOM 587 N N . GLN A 1 73 ? -14.575 -0.077 3.023 1.00 97.94 73 GLN A N 1
ATOM 588 C CA . GLN A 1 73 ? -14.854 1.155 3.755 1.00 97.94 73 GLN A CA 1
ATOM 589 C C . GLN A 1 73 ? -13.551 1.947 3.895 1.00 97.94 73 GLN A C 1
ATOM 591 O O . GLN A 1 73 ? -12.542 1.407 4.356 1.00 97.94 73 GLN A O 1
ATOM 596 N N . LEU A 1 74 ? -13.554 3.216 3.480 1.00 98.12 74 LEU A N 1
ATOM 597 C CA . LEU A 1 74 ? -12.329 4.015 3.461 1.00 98.12 74 LEU A CA 1
ATOM 598 C C . LEU A 1 74 ? -11.781 4.280 4.874 1.00 98.12 74 LEU A C 1
ATOM 600 O O . LEU A 1 74 ? -10.574 4.233 5.062 1.00 98.12 74 LEU A O 1
ATOM 604 N N . ASN A 1 75 ? -12.634 4.401 5.895 1.00 97.69 75 ASN A N 1
ATOM 605 C CA . ASN A 1 75 ? -12.211 4.494 7.303 1.00 97.69 75 ASN A CA 1
ATOM 606 C C . ASN A 1 75 ? -11.543 3.211 7.856 1.00 97.69 75 ASN A C 1
ATOM 608 O O . ASN A 1 75 ? -11.111 3.182 9.006 1.00 97.69 75 ASN A O 1
ATOM 612 N N . LYS A 1 76 ? -11.457 2.147 7.049 1.00 98.06 76 LYS A N 1
ATOM 613 C CA . LYS A 1 76 ? -10.765 0.881 7.341 1.00 98.06 76 LYS A CA 1
ATOM 614 C C . LYS A 1 76 ? -9.722 0.516 6.279 1.00 98.06 76 LYS A C 1
ATOM 616 O O . LYS A 1 76 ? -9.225 -0.605 6.273 1.00 98.06 76 LYS A O 1
ATOM 621 N N . THR A 1 77 ? -9.414 1.430 5.359 1.00 98.44 77 THR A N 1
ATOM 622 C CA . THR A 1 77 ? -8.515 1.179 4.225 1.00 98.44 77 THR A CA 1
ATOM 623 C C . THR A 1 77 ? -7.278 2.059 4.339 1.00 98.44 77 THR A C 1
ATOM 625 O O . THR A 1 77 ? -7.375 3.237 4.664 1.00 98.44 77 THR A O 1
ATOM 628 N N . LEU A 1 78 ? -6.107 1.502 4.049 1.00 98.69 78 LEU A N 1
ATOM 629 C CA . LEU A 1 78 ? -4.831 2.213 4.074 1.00 98.69 78 LEU A CA 1
ATOM 630 C C . LEU A 1 78 ? -4.111 2.028 2.743 1.00 98.69 78 LEU A C 1
ATOM 632 O O . LEU A 1 78 ? -4.279 1.005 2.077 1.00 98.69 78 LEU A O 1
ATOM 636 N N . ILE A 1 79 ? -3.276 2.997 2.380 1.00 98.75 79 ILE A N 1
ATOM 637 C CA . ILE A 1 79 ? -2.342 2.872 1.260 1.00 98.75 79 ILE A CA 1
ATOM 638 C C . ILE A 1 79 ? -0.918 3.176 1.719 1.00 98.75 79 ILE A C 1
ATOM 640 O O . ILE A 1 79 ? -0.659 4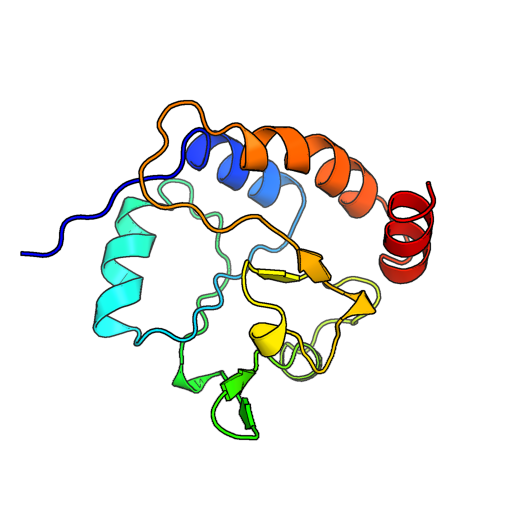.218 2.313 1.00 98.75 79 ILE A O 1
ATOM 644 N N . LEU A 1 80 ? 0.001 2.261 1.412 1.00 98.69 80 LEU A N 1
ATOM 645 C CA . LEU A 1 80 ? 1.440 2.434 1.576 1.00 98.69 80 LEU A CA 1
ATOM 646 C C . LEU A 1 80 ? 2.054 2.660 0.194 1.00 98.69 80 LEU A C 1
ATOM 648 O O . LEU A 1 80 ? 2.071 1.747 -0.632 1.00 98.69 80 LEU A O 1
ATOM 652 N N . ASP A 1 81 ? 2.524 3.873 -0.079 1.00 98.56 81 ASP A N 1
ATOM 653 C CA . ASP A 1 81 ? 3.110 4.221 -1.375 1.00 98.56 81 ASP A CA 1
ATOM 654 C C . ASP A 1 81 ? 4.178 5.301 -1.216 1.00 98.56 81 ASP A C 1
ATOM 656 O O . ASP A 1 81 ? 4.073 6.186 -0.365 1.00 98.56 81 ASP A O 1
ATOM 660 N N . ASN A 1 82 ? 5.213 5.228 -2.046 1.00 98.00 82 ASN A N 1
ATOM 661 C CA . ASN A 1 82 ? 6.318 6.177 -2.022 1.00 98.00 82 ASN A CA 1
ATOM 662 C C . ASN A 1 82 ? 6.065 7.429 -2.875 1.00 98.00 82 ASN A C 1
ATOM 664 O O . ASN A 1 82 ? 6.877 8.354 -2.857 1.00 98.00 82 ASN A O 1
ATOM 668 N N . SER A 1 83 ? 4.969 7.469 -3.640 1.00 97.56 83 SER A N 1
ATOM 669 C CA . SER A 1 83 ? 4.597 8.604 -4.478 1.00 97.56 83 SER A CA 1
ATOM 670 C C . SER A 1 83 ? 3.284 9.242 -4.014 1.00 97.56 83 SER A C 1
ATOM 672 O O . SER A 1 83 ? 2.219 8.645 -4.184 1.00 97.56 83 SER A O 1
ATOM 674 N N . PRO A 1 84 ? 3.308 10.502 -3.535 1.00 97.50 84 PRO A N 1
ATOM 675 C CA . PRO A 1 84 ? 2.091 11.234 -3.181 1.00 97.50 84 PRO A CA 1
ATOM 676 C C . PRO A 1 84 ? 1.060 11.362 -4.305 1.00 97.50 84 PRO A C 1
ATOM 678 O O . PRO A 1 84 ? -0.139 11.437 -4.046 1.00 97.50 84 PRO A O 1
ATOM 681 N N . ALA A 1 85 ? 1.508 11.339 -5.563 1.00 97.50 85 ALA A N 1
ATOM 682 C CA . ALA A 1 85 ? 0.613 11.356 -6.714 1.00 97.50 85 ALA A CA 1
ATOM 683 C C . ALA A 1 85 ? -0.256 10.088 -6.804 1.00 97.50 85 ALA A C 1
ATOM 685 O O . ALA A 1 85 ? -1.382 10.165 -7.294 1.00 97.50 85 ALA A O 1
ATOM 686 N N . SER A 1 86 ? 0.226 8.940 -6.309 1.00 98.00 86 SER A N 1
ATOM 687 C CA . SER A 1 86 ? -0.508 7.669 -6.339 1.00 98.00 86 SER A CA 1
ATOM 688 C C . SER A 1 86 ? -1.791 7.713 -5.511 1.00 98.00 86 SER A C 1
ATOM 690 O O . SER A 1 86 ? -2.755 7.047 -5.869 1.00 98.00 86 SER A O 1
ATOM 692 N N . TYR A 1 87 ? -1.826 8.483 -4.423 1.00 98.12 87 TYR A N 1
ATOM 693 C CA . TYR A 1 87 ? -2.953 8.542 -3.484 1.00 98.12 87 TYR A CA 1
ATOM 694 C C . TYR A 1 87 ? -3.561 9.942 -3.372 1.00 98.12 87 TYR A C 1
ATOM 696 O O . TYR A 1 87 ? -4.173 10.276 -2.363 1.00 98.12 87 TYR A O 1
ATOM 704 N N . ILE A 1 88 ? -3.427 10.770 -4.412 1.00 98.12 88 ILE A N 1
ATOM 705 C CA . ILE A 1 88 ? -3.878 12.171 -4.387 1.00 98.12 88 ILE A CA 1
ATOM 706 C C . ILE A 1 88 ? -5.378 12.341 -4.080 1.00 98.12 88 ILE A C 1
ATOM 708 O O . ILE A 1 88 ? -5.778 13.388 -3.583 1.00 98.12 88 ILE A O 1
ATOM 712 N N . PHE A 1 89 ? -6.205 11.323 -4.341 1.00 98.38 89 PHE A N 1
ATOM 713 C CA . PHE A 1 89 ? -7.632 11.333 -3.993 1.00 98.38 89 PHE A CA 1
ATOM 714 C C . PHE A 1 89 ? -7.929 10.962 -2.537 1.00 98.38 89 PHE A C 1
ATOM 716 O O . PHE A 1 89 ? -9.021 11.260 -2.075 1.00 98.38 89 PHE A O 1
ATOM 723 N N . HIS A 1 90 ? -6.983 10.329 -1.837 1.00 98.19 90 HIS A N 1
ATOM 724 C CA . HIS A 1 90 ? -7.158 9.798 -0.479 1.00 98.19 90 HIS A CA 1
ATOM 725 C C . HIS A 1 90 ? -5.902 10.029 0.395 1.00 98.19 90 HIS A C 1
ATOM 727 O O . HIS A 1 90 ? -5.351 9.071 0.951 1.00 98.19 90 HIS A O 1
ATOM 733 N N . PRO A 1 91 ? -5.368 11.264 0.505 1.00 97.44 91 PRO A N 1
ATOM 734 C CA . PRO A 1 91 ? -4.148 11.538 1.278 1.00 97.44 91 PRO A CA 1
ATOM 735 C C . PRO A 1 91 ? -4.285 11.226 2.780 1.00 97.44 91 PRO A C 1
ATOM 737 O O . PRO A 1 91 ? -3.303 10.919 3.465 1.00 97.44 91 PRO A O 1
ATOM 740 N N . GLU A 1 92 ? -5.500 11.278 3.312 1.00 97.00 92 GLU A N 1
ATOM 741 C CA . GLU A 1 92 ? -5.847 10.896 4.679 1.00 97.00 92 GLU A CA 1
ATOM 742 C C . GLU A 1 92 ? -5.741 9.386 4.944 1.00 97.00 92 GLU A C 1
ATOM 744 O O . GLU A 1 92 ? -5.548 9.002 6.092 1.00 97.00 92 GLU A O 1
ATOM 749 N N . ASN A 1 93 ? -5.793 8.538 3.910 1.00 98.31 93 ASN A N 1
ATOM 750 C CA . ASN A 1 93 ? -5.608 7.083 4.011 1.00 98.31 93 ASN A CA 1
ATOM 751 C C . ASN A 1 93 ? -4.138 6.655 3.885 1.00 98.31 93 ASN A C 1
ATOM 753 O O . ASN A 1 93 ? -3.819 5.471 4.019 1.00 98.31 93 ASN A O 1
ATOM 757 N N . ALA A 1 94 ? -3.247 7.588 3.548 1.00 98.19 94 ALA A N 1
ATOM 758 C CA . ALA A 1 94 ? -1.886 7.260 3.166 1.00 98.19 94 ALA A CA 1
ATOM 759 C C . ALA A 1 94 ? -0.946 7.145 4.370 1.00 98.19 94 ALA A C 1
ATOM 761 O O . ALA A 1 94 ? -0.864 8.040 5.214 1.00 98.19 94 ALA A O 1
ATOM 762 N N . VAL A 1 95 ? -0.161 6.075 4.384 1.00 98.19 95 VAL A N 1
ATOM 763 C CA . VAL A 1 95 ? 1.096 5.980 5.125 1.00 98.19 95 VAL A CA 1
ATOM 764 C C . VAL A 1 95 ? 2.203 6.206 4.093 1.00 98.19 95 VAL A C 1
ATOM 766 O O . VAL A 1 95 ? 2.444 5.323 3.268 1.00 98.19 95 VAL A O 1
ATOM 769 N N . PRO A 1 96 ? 2.832 7.393 4.039 1.00 97.25 96 PRO A N 1
ATOM 770 C CA . PRO A 1 96 ? 3.941 7.629 3.124 1.00 97.25 96 PRO A CA 1
ATOM 771 C C . PRO A 1 96 ? 5.125 6.738 3.500 1.00 97.25 96 PRO A C 1
ATOM 773 O O . PRO A 1 96 ? 5.388 6.530 4.682 1.00 97.25 96 PRO A O 1
ATOM 776 N N . VAL A 1 97 ? 5.855 6.251 2.502 1.00 97.75 97 VAL A N 1
ATOM 777 C CA . VAL A 1 97 ? 7.084 5.479 2.718 1.00 97.75 97 VAL A CA 1
ATOM 778 C C . VAL A 1 97 ? 8.210 6.029 1.865 1.00 97.75 97 VAL A C 1
ATOM 780 O O . VAL A 1 97 ? 8.000 6.436 0.721 1.00 97.75 97 VAL A O 1
ATOM 783 N N . LEU A 1 98 ? 9.425 6.039 2.404 1.00 97.12 98 LEU A N 1
ATOM 784 C CA . LEU A 1 98 ? 10.577 6.502 1.643 1.00 97.12 98 LEU A CA 1
ATOM 785 C C . LEU A 1 98 ? 10.837 5.613 0.422 1.00 97.12 98 LEU A C 1
ATOM 787 O O . LEU A 1 98 ? 10.732 4.383 0.483 1.00 97.12 98 LEU A O 1
ATOM 791 N N . SER A 1 99 ? 11.198 6.251 -0.6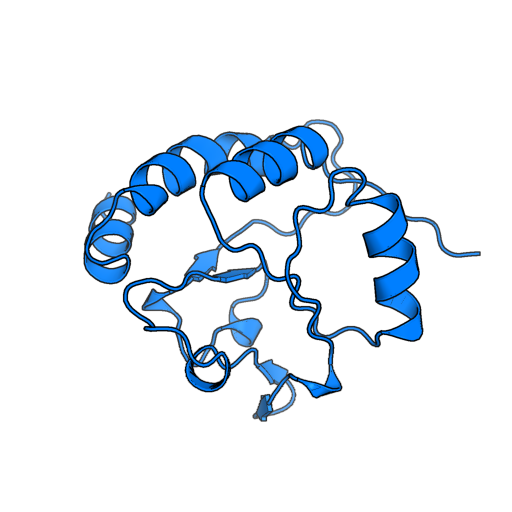95 1.00 97.56 99 SER A N 1
ATOM 792 C CA . SER A 1 99 ? 11.677 5.533 -1.878 1.00 97.56 99 SER A CA 1
ATOM 793 C C . SER A 1 99 ? 12.976 4.810 -1.539 1.00 97.56 99 SER A C 1
ATOM 795 O O . SER A 1 99 ? 13.846 5.377 -0.884 1.00 97.56 99 SER A O 1
ATOM 797 N N . TRP A 1 100 ? 13.106 3.579 -2.018 1.00 97.81 100 TRP A N 1
ATOM 798 C CA . TRP A 1 100 ? 14.278 2.741 -1.800 1.00 97.81 100 TRP A CA 1
ATOM 799 C C . TRP A 1 100 ? 14.852 2.277 -3.134 1.00 97.81 100 TRP A C 1
ATOM 801 O O . TRP A 1 100 ? 14.098 2.030 -4.079 1.00 97.81 100 TRP A O 1
ATOM 811 N N . PHE A 1 101 ? 16.177 2.166 -3.197 1.00 94.56 101 PHE A N 1
ATOM 812 C CA . PHE A 1 101 ? 16.904 1.837 -4.420 1.00 94.56 101 PHE A CA 1
ATOM 813 C C . PHE A 1 101 ? 17.850 0.653 -4.201 1.00 94.56 101 PHE A C 1
ATOM 815 O O . PHE A 1 101 ? 17.670 -0.383 -4.837 1.00 94.56 101 PHE A O 1
ATOM 822 N N . ASP A 1 102 ? 18.826 0.794 -3.304 1.00 95.31 102 ASP A N 1
ATOM 823 C CA . ASP A 1 102 ? 19.875 -0.211 -3.090 1.00 95.31 102 ASP A CA 1
ATOM 824 C C . ASP A 1 102 ? 20.504 -0.206 -1.683 1.00 95.31 102 ASP A C 1
ATOM 826 O O . ASP A 1 102 ? 21.401 -1.009 -1.425 1.00 95.31 102 ASP A O 1
ATOM 830 N N . ASP A 1 103 ? 20.030 0.644 -0.765 1.00 97.12 103 ASP A N 1
ATOM 831 C CA . ASP A 1 103 ? 20.560 0.716 0.599 1.00 97.12 103 ASP A CA 1
ATOM 832 C C . ASP A 1 103 ? 20.270 -0.580 1.373 1.00 97.12 103 ASP A C 1
ATOM 834 O O . ASP A 1 103 ? 19.117 -0.927 1.644 1.00 97.12 103 ASP A O 1
ATOM 838 N N . VAL A 1 104 ? 21.328 -1.312 1.710 1.00 95.88 104 VAL A N 1
ATOM 839 C CA . VAL A 1 104 ? 21.241 -2.595 2.415 1.00 95.88 104 VAL A CA 1
ATOM 840 C C . VAL A 1 104 ? 20.988 -2.436 3.913 1.00 95.88 104 VAL A C 1
ATOM 842 O O . VAL A 1 104 ? 20.540 -3.396 4.537 1.00 95.88 104 VAL A O 1
ATOM 845 N N . ASP A 1 105 ? 21.228 -1.243 4.462 1.00 97.62 105 ASP A N 1
ATOM 846 C CA . ASP A 1 105 ? 21.029 -0.912 5.875 1.00 97.62 105 ASP A CA 1
ATOM 847 C C . ASP A 1 105 ? 19.671 -0.211 6.120 1.00 97.62 105 ASP A C 1
ATOM 849 O O . ASP A 1 105 ? 19.384 0.233 7.235 1.00 97.62 105 ASP A O 1
ATOM 853 N N . ASP A 1 106 ? 18.809 -0.118 5.095 1.00 98.50 106 ASP A N 1
ATOM 854 C CA . ASP A 1 106 ? 17.460 0.453 5.198 1.00 98.50 106 ASP A CA 1
ATOM 855 C C . ASP A 1 106 ? 16.609 -0.304 6.231 1.00 98.50 106 ASP A C 1
ATOM 857 O O . ASP A 1 106 ? 16.465 -1.523 6.184 1.00 98.50 106 ASP A O 1
ATOM 861 N N . THR A 1 107 ? 15.994 0.435 7.155 1.00 98.19 107 THR A N 1
ATOM 862 C CA . THR A 1 107 ? 15.136 -0.125 8.217 1.00 98.19 107 THR A CA 1
ATOM 863 C C . THR A 1 107 ? 13.702 0.391 8.157 1.00 98.19 107 THR A C 1
ATOM 865 O O . THR A 1 107 ? 12.905 0.109 9.050 1.00 98.19 107 THR A O 1
ATOM 868 N N . GLU A 1 108 ? 13.335 1.118 7.101 1.00 98.25 108 GLU A N 1
ATOM 869 C CA . GLU A 1 108 ? 12.050 1.816 6.990 1.00 98.25 108 GLU A CA 1
ATOM 870 C C . GLU A 1 108 ? 10.865 0.864 7.189 1.00 98.25 108 GLU A C 1
ATOM 872 O O . GLU A 1 108 ? 9.950 1.152 7.957 1.00 98.25 108 GLU A O 1
ATOM 877 N N . LEU A 1 109 ? 10.898 -0.312 6.549 1.00 98.31 109 LEU A N 1
ATOM 878 C CA . LEU A 1 109 ? 9.820 -1.296 6.680 1.00 98.31 109 LEU A CA 1
ATOM 879 C C . LEU A 1 109 ? 9.676 -1.813 8.117 1.00 98.31 109 LEU A C 1
ATOM 881 O O . LEU A 1 109 ? 8.553 -2.011 8.574 1.00 98.31 109 LEU A O 1
ATOM 885 N N . LEU A 1 110 ? 10.779 -1.996 8.851 1.00 97.94 110 LEU A N 1
ATOM 886 C CA . LEU A 1 110 ? 10.710 -2.366 10.269 1.00 97.94 110 LEU A CA 1
ATOM 887 C C . LEU A 1 110 ? 10.120 -1.241 11.112 1.00 97.94 110 LEU A C 1
ATOM 889 O O . LEU A 1 110 ? 9.273 -1.501 11.962 1.00 97.94 110 LEU A O 1
ATOM 893 N N . ASN A 1 111 ? 10.539 -0.003 10.856 1.00 97.38 111 ASN A N 1
ATOM 894 C CA . ASN A 1 111 ? 10.076 1.167 11.600 1.00 97.38 111 ASN A CA 1
ATOM 895 C C . ASN A 1 111 ? 8.575 1.427 11.392 1.00 97.38 111 ASN A C 1
ATOM 897 O O . ASN A 1 111 ? 7.919 1.987 12.266 1.00 97.38 111 ASN A O 1
ATOM 901 N N . LEU A 1 112 ? 8.016 0.977 10.265 1.00 98.06 112 LEU A N 1
ATOM 902 C CA . LEU A 1 112 ? 6.585 1.050 9.979 1.00 98.06 112 LEU A CA 1
ATOM 903 C C . LEU A 1 112 ? 5.751 -0.042 10.668 1.00 98.06 112 LEU A C 1
ATOM 905 O O . LEU A 1 112 ? 4.539 0.129 10.789 1.00 98.06 112 LEU A O 1
ATOM 909 N N . LEU A 1 113 ? 6.344 -1.148 11.133 1.00 98.19 113 LEU A N 1
ATOM 910 C CA . LEU A 1 113 ? 5.574 -2.231 11.760 1.00 98.19 113 LEU A CA 1
ATOM 911 C C . LEU A 1 113 ? 4.774 -1.773 12.990 1.00 98.19 113 LEU A C 1
ATOM 913 O O . LEU A 1 113 ? 3.572 -2.036 13.001 1.00 98.19 113 LEU A O 1
ATOM 917 N N . PRO A 1 114 ? 5.346 -1.044 13.972 1.00 97.31 114 PRO A N 1
ATOM 918 C CA . PRO A 1 114 ? 4.578 -0.566 15.126 1.00 97.31 114 PRO A CA 1
ATOM 919 C C . PRO A 1 114 ? 3.403 0.337 14.727 1.00 97.31 114 PRO A C 1
ATOM 921 O O . PRO A 1 114 ? 2.312 0.229 15.281 1.00 97.31 114 PRO A O 1
ATOM 924 N N . VAL A 1 115 ? 3.594 1.180 13.705 1.00 96.94 115 VAL A N 1
ATOM 925 C CA . VAL A 1 115 ? 2.538 2.046 13.158 1.00 96.94 115 VAL A CA 1
ATOM 926 C C . VAL A 1 115 ? 1.384 1.207 12.609 1.00 96.94 115 VAL A C 1
ATOM 928 O O . VAL A 1 115 ? 0.220 1.463 12.918 1.00 96.94 115 VAL A O 1
ATOM 931 N N . PHE A 1 116 ? 1.688 0.175 11.820 1.00 98.25 116 PHE A N 1
ATOM 932 C CA . PHE A 1 116 ? 0.671 -0.723 11.278 1.00 98.25 116 PHE A CA 1
ATOM 933 C C . PHE A 1 116 ? 0.014 -1.601 12.348 1.00 98.25 116 PHE A C 1
ATOM 935 O O . PHE A 1 116 ? -1.183 -1.862 12.254 1.00 98.25 116 PHE A O 1
ATOM 942 N N . GLU A 1 117 ? 0.73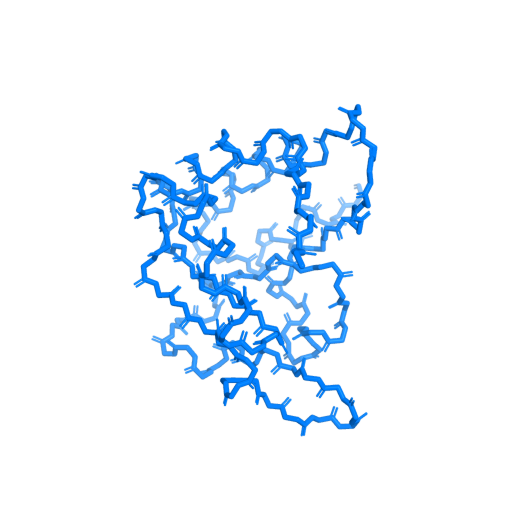7 -2.007 13.390 1.00 97.81 117 GLU A N 1
ATOM 943 C CA . GLU A 1 117 ? 0.155 -2.714 14.535 1.00 97.81 117 GLU A CA 1
ATOM 944 C C . GLU A 1 117 ? -0.891 -1.851 15.247 1.00 97.81 117 GLU A C 1
ATOM 946 O O . GLU A 1 117 ? -2.010 -2.309 15.481 1.00 97.81 117 GLU A O 1
ATOM 951 N N . GLU A 1 118 ? -0.587 -0.578 15.502 1.00 96.81 118 GLU A N 1
ATOM 952 C CA . GLU A 1 118 ? -1.547 0.362 16.084 1.00 96.81 118 GLU A CA 1
ATOM 953 C C . GLU A 1 118 ? -2.751 0.639 15.172 1.00 96.81 118 GLU A C 1
ATOM 955 O O . GLU A 1 118 ? -3.881 0.763 15.650 1.00 96.81 118 GLU A O 1
ATOM 960 N N . LEU A 1 119 ? -2.533 0.725 13.858 1.00 97.81 119 LEU A N 1
ATOM 961 C CA . LEU A 1 119 ? -3.606 0.928 12.883 1.00 97.81 119 LEU A CA 1
ATOM 962 C C . LEU A 1 119 ? -4.498 -0.309 12.723 1.00 97.81 119 LEU A C 1
ATOM 964 O O . LEU A 1 119 ? -5.686 -0.162 12.443 1.00 97.81 119 LEU A O 1
ATOM 968 N N . SER A 1 120 ? -3.961 -1.516 12.925 1.00 97.75 120 SER A N 1
ATOM 969 C CA . SER A 1 120 ? -4.706 -2.773 12.755 1.00 97.75 120 SER A CA 1
ATOM 970 C C . SER A 1 120 ? -5.877 -2.922 13.731 1.00 97.75 120 SER A C 1
ATOM 972 O O . SER A 1 120 ? -6.881 -3.558 13.413 1.00 97.75 120 SER A O 1
ATOM 974 N N . VAL A 1 121 ? -5.771 -2.297 14.906 1.00 96.69 121 VAL A N 1
ATOM 975 C CA . VAL A 1 121 ? -6.794 -2.325 15.959 1.00 96.69 121 VAL A CA 1
ATOM 976 C C . VAL A 1 121 ? -7.654 -1.060 15.983 1.00 96.69 121 VAL A C 1
ATOM 978 O O . VAL A 1 121 ? -8.528 -0.931 16.837 1.00 96.69 121 VAL A O 1
ATOM 981 N N . ALA A 1 122 ? -7.420 -0.113 15.069 1.00 96.44 122 ALA A N 1
ATOM 982 C CA . ALA A 1 122 ? -8.132 1.156 15.046 1.00 96.44 122 ALA A CA 1
ATOM 983 C C . ALA A 1 122 ? -9.572 0.997 14.535 1.00 96.44 122 ALA A C 1
ATOM 985 O O . ALA A 1 122 ? -9.837 0.386 13.493 1.00 96.44 122 ALA A O 1
ATOM 986 N N . ASP A 1 123 ? -10.522 1.625 15.230 1.00 95.56 123 ASP A N 1
ATOM 987 C CA . ASP A 1 123 ? -11.911 1.703 14.770 1.00 95.56 123 ASP A CA 1
ATOM 988 C C . ASP A 1 123 ? -12.064 2.588 13.528 1.00 95.56 123 ASP A C 1
ATOM 990 O O . ASP A 1 123 ? -12.846 2.263 12.636 1.00 95.56 123 ASP A O 1
ATOM 994 N N . ASP A 1 124 ? -11.264 3.647 13.438 1.00 96.88 124 ASP A N 1
ATOM 995 C CA . ASP A 1 124 ? -11.199 4.560 12.302 1.00 96.88 124 ASP A CA 1
ATOM 996 C C . ASP A 1 124 ? -9.735 4.926 12.029 1.00 96.88 124 ASP A C 1
ATOM 998 O O . ASP A 1 124 ? -9.056 5.525 12.874 1.00 96.88 124 ASP A O 1
ATOM 1002 N N . VAL A 1 125 ? -9.238 4.557 10.846 1.00 97.00 125 VAL A N 1
ATOM 1003 C CA . VAL A 1 125 ? -7.845 4.816 10.467 1.00 97.00 125 VAL A CA 1
ATOM 1004 C C . VAL A 1 125 ? -7.555 6.303 10.287 1.00 97.00 125 VAL A C 1
ATOM 1006 O O . VAL A 1 125 ? -6.413 6.705 10.479 1.00 97.00 125 VAL A O 1
ATOM 1009 N N . TYR A 1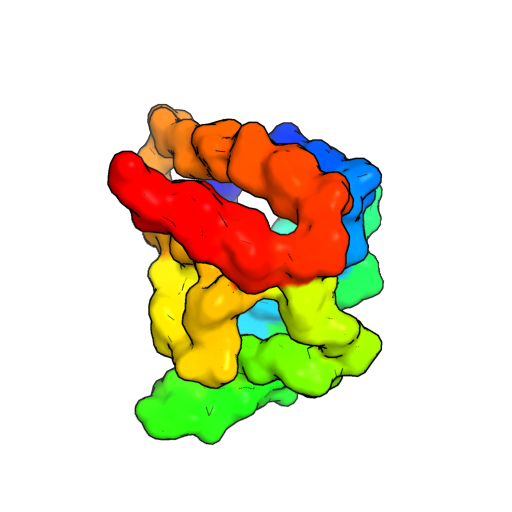 126 ? -8.555 7.137 9.985 1.00 95.75 126 TYR A N 1
ATOM 1010 C CA . TYR A 1 126 ? -8.363 8.579 9.827 1.00 95.75 126 TYR A CA 1
ATOM 1011 C C . TYR A 1 126 ? -7.974 9.235 11.138 1.00 95.75 126 TYR A C 1
ATOM 1013 O O . TYR A 1 126 ? -6.947 9.910 11.221 1.00 95.75 126 TYR A O 1
ATOM 1021 N N . ALA A 1 127 ? -8.771 8.985 12.178 1.00 94.81 127 ALA A N 1
ATOM 1022 C CA . ALA A 1 127 ? -8.509 9.501 13.512 1.00 94.81 127 ALA A CA 1
ATOM 1023 C C . ALA A 1 127 ? -7.152 9.008 14.024 1.00 94.81 127 ALA A C 1
ATOM 1025 O O . ALA A 1 127 ? -6.376 9.785 14.581 1.00 94.81 127 ALA A O 1
ATOM 1026 N N . LYS A 1 128 ? -6.834 7.728 13.788 1.00 95.88 128 LYS A N 1
ATOM 1027 C CA . LYS A 1 128 ? -5.572 7.150 14.246 1.00 95.88 128 LYS A CA 1
ATOM 1028 C C . LYS A 1 128 ? -4.361 7.704 13.493 1.00 95.88 128 LYS A C 1
ATOM 1030 O O . LYS A 1 128 ? -3.377 8.066 14.130 1.00 95.88 128 LYS A O 1
ATOM 1035 N N . LEU A 1 129 ? -4.428 7.830 12.166 1.00 94.75 129 LEU A N 1
ATOM 1036 C CA . LEU A 1 129 ? -3.359 8.444 11.374 1.00 94.75 129 LEU A CA 1
ATOM 1037 C C . LEU A 1 129 ? -3.155 9.912 11.732 1.00 94.75 129 LEU A C 1
ATOM 1039 O O . LEU A 1 129 ? -2.017 10.365 11.766 1.00 94.75 129 LEU A O 1
ATOM 1043 N N . GLN A 1 130 ? -4.227 10.656 12.009 1.00 93.62 130 GLN A N 1
ATOM 1044 C CA . GLN A 1 130 ? -4.111 12.039 12.456 1.00 93.62 130 GLN A CA 1
ATOM 1045 C C . GLN A 1 130 ? -3.319 12.130 13.767 1.00 93.62 130 GLN A C 1
ATOM 1047 O O . GLN A 1 130 ? -2.363 12.892 13.821 1.00 93.62 130 GLN A O 1
ATOM 1052 N N . GLN A 1 131 ? -3.643 11.299 14.763 1.00 92.38 131 GLN A N 1
ATOM 1053 C CA . GLN A 1 131 ? -2.910 11.240 16.036 1.00 92.38 131 GLN A CA 1
ATOM 1054 C C . GLN A 1 131 ? -1.434 10.873 15.847 1.00 92.38 131 GLN A C 1
ATOM 1056 O O . GLN A 1 131 ? -0.568 11.454 16.484 1.00 92.38 131 GLN A O 1
ATOM 1061 N N . LEU A 1 132 ? -1.134 9.921 14.959 1.00 89.62 132 LEU A N 1
ATOM 1062 C CA . LEU A 1 132 ? 0.243 9.491 14.685 1.00 89.62 132 LEU A CA 1
ATOM 1063 C C . LEU A 1 132 ? 1.059 10.523 13.889 1.00 89.62 132 LEU A C 1
ATOM 1065 O O . LEU A 1 132 ? 2.283 10.433 13.847 1.00 89.62 132 LEU A O 1
ATOM 1069 N N . ARG A 1 133 ? 0.392 11.475 13.227 1.00 87.38 133 ARG A N 1
ATOM 1070 C CA . ARG A 1 133 ? 1.019 12.588 12.498 1.00 87.38 133 ARG A CA 1
ATOM 1071 C C . ARG A 1 133 ? 1.214 13.827 13.374 1.00 87.38 133 ARG A C 1
ATOM 1073 O O . ARG A 1 133 ? 1.896 14.754 12.938 1.00 87.38 133 ARG A O 1
ATOM 1080 N N . GLU A 1 134 ? 0.587 13.880 14.549 1.00 79.62 134 GLU A N 1
ATOM 1081 C CA . GLU A 1 134 ? 0.797 14.967 15.500 1.00 79.62 134 GLU A CA 1
ATOM 1082 C C . GLU A 1 134 ? 2.223 14.880 16.084 1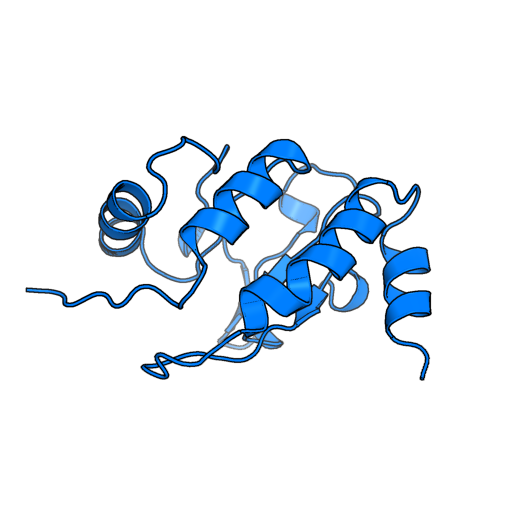.00 79.62 134 GLU A C 1
ATOM 1084 O O . GLU A 1 134 ? 2.703 13.777 16.352 1.00 79.62 134 GLU A O 1
ATOM 1089 N N . PRO A 1 135 ? 2.932 16.019 16.199 1.00 58.88 135 PRO A N 1
ATOM 1090 C CA . PRO A 1 135 ? 4.319 16.071 16.662 1.00 58.88 135 PRO A CA 1
ATOM 1091 C C . PRO A 1 135 ? 4.499 15.756 18.152 1.00 58.88 135 PRO A C 1
ATOM 1093 O O . PRO A 1 135 ? 3.564 16.017 18.944 1.00 58.88 135 PRO A O 1
#

Secondary structure (DSSP, 8-state):
----PPPTTHHHHHHHHHHHS-EEEE-SS-HHHHHHHHHHH-TT--EEEEE-GGGSEEETTEEE--GGGGSS-GGG--EEES-GGGGTT-GGGEEE----SS-TT--HHHHHHHHHHHHHT-S-HHHHHHHHH--

Sequence (135 aa):
QVYVLKRPHVDQFLQRMGEMFECVLFTASLAKYADPVTDLLDQCGVFRARLFRESCVFHHGCYVKDLSLLGRQLNKTLILDNSPASYIFHPENAVPVLSWFDDVDDTELLNLLPVFEELSVADDVYAKLQQLREP

Radius of gyration: 14.88 Å; chains: 1; bounding box: 37×33×35 Å

Organism: Silurus asotus (NCBI:txid30991)